Protein AF-A0AAV3HB52-F1 (afdb_monomer_lite)

Radius of gyration: 15.75 Å; chains: 1; bounding box: 37×25×48 Å

Organism: NCBI:txid1005554

pLDDT: mean 92.9, std 10.01, range [49.88, 98.44]

InterPro domains:
  IPR006487 Bacteriophage lambda, Tail tip protein L [PF05100] (10-137)
  IPR006487 Bacteriophage lambda, Tail tip protein L [TIGR01600] (2-137)

Secondary structure (DSSP, 8-state):
-EEEEE-GGGT--EEEEES-B-TTSSBEEETTEEEEE--EEEE-----TTSSPP--EEEEE-GGGHHHHHHHHTGGGTT-EEEEEE--GGGS-GGGSTT--TT--TT--EEEEEEEEEEEEE-SSEEEEEEE-GGG-

Foldseek 3Di:
DKKWKDLVVLVDHIAIADQDAFPVSHFFAAPNDGHHNFDKDKDQPDQDPPPDFTWIKIKGWCAVNPLVVCCVSRVNQFFIKMKDKDADPQQGAQVRDPRGHPSHDNVGIDIDMWGFHDFPDDDNTMTMTTTGHPVPD

Structure (mmCIF, N/CA/C/O backbone):
data_AF-A0AAV3HB52-F1
#
_entry.id   AF-A0AAV3HB52-F1
#
loop_
_atom_site.group_PDB
_atom_site.id
_atom_site.type_symbol
_atom_site.label_atom_id
_atom_site.label_alt_id
_atom_site.label_comp_id
_atom_site.label_asym_id
_atom_site.label_entity_id
_atom_site.label_seq_id
_atom_site.pdbx_PDB_ins_code
_atom_site.Cartn_x
_atom_site.Cartn_y
_atom_site.Cartn_z
_atom_site.occupancy
_atom_site.B_iso_or_equiv
_atom_site.auth_seq_id
_atom_site.auth_comp_id
_atom_site.auth_asym_id
_atom_site.auth_atom_id
_atom_site.pdbx_PDB_model_num
ATOM 1 N N . MET A 1 1 ? 6.876 4.487 -2.193 1.00 94.06 1 MET A N 1
ATOM 2 C CA . MET A 1 1 ? 6.477 3.553 -1.103 1.00 94.06 1 MET A CA 1
ATOM 3 C C . MET A 1 1 ? 5.277 2.767 -1.584 1.00 94.06 1 MET A C 1
ATOM 5 O O . MET A 1 1 ? 4.403 3.381 -2.186 1.00 94.06 1 MET A O 1
ATOM 9 N N . LEU A 1 2 ? 5.235 1.463 -1.329 1.00 97.50 2 LEU A N 1
ATOM 10 C CA . LEU A 1 2 ? 4.132 0.595 -1.730 1.00 97.50 2 LEU A CA 1
ATOM 11 C C . LEU A 1 2 ? 3.454 0.022 -0.480 1.00 97.50 2 LEU A C 1
ATOM 13 O O . LEU A 1 2 ? 4.132 -0.350 0.479 1.00 97.50 2 LEU A O 1
ATOM 17 N N . TRP A 1 3 ? 2.129 -0.037 -0.487 1.00 98.06 3 TRP A N 1
ATOM 18 C CA . TRP A 1 3 ? 1.315 -0.480 0.64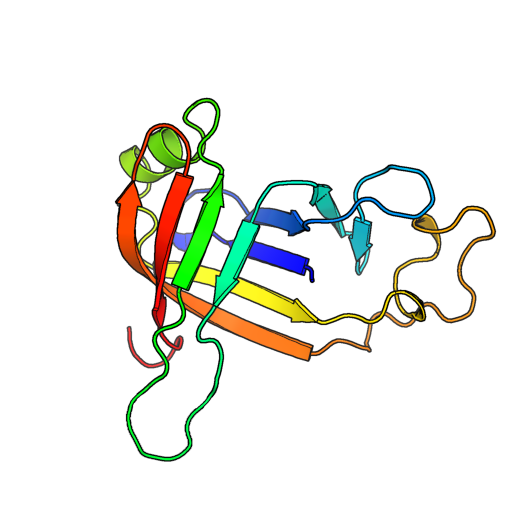0 1.00 98.06 3 TRP A CA 1
ATOM 19 C C . TRP A 1 3 ? 0.407 -1.620 0.211 1.00 98.06 3 TRP A C 1
ATOM 21 O O . TRP A 1 3 ? -0.240 -1.536 -0.828 1.00 98.06 3 TRP A O 1
ATOM 31 N N . GLU A 1 4 ? 0.336 -2.666 1.021 1.00 97.88 4 GLU A N 1
ATOM 32 C CA . GLU A 1 4 ? -0.686 -3.705 0.917 1.00 97.88 4 GLU A CA 1
ATOM 33 C C . GLU A 1 4 ? -1.509 -3.722 2.200 1.00 97.88 4 GLU A C 1
ATOM 35 O O . GLU A 1 4 ? -0.956 -3.713 3.300 1.00 97.88 4 GLU A O 1
ATOM 40 N N . ILE A 1 5 ? -2.828 -3.743 2.044 1.00 97.25 5 ILE A N 1
ATOM 41 C CA . ILE A 1 5 ? -3.792 -3.882 3.130 1.00 97.25 5 ILE A CA 1
ATOM 42 C C . ILE A 1 5 ? -4.544 -5.183 2.869 1.00 97.25 5 ILE A C 1
ATOM 44 O O . ILE A 1 5 ? -5.335 -5.273 1.930 1.00 97.25 5 ILE A O 1
ATOM 48 N N . ASP A 1 6 ? -4.247 -6.205 3.664 1.00 96.94 6 ASP A N 1
ATOM 49 C CA . ASP A 1 6 ? -4.844 -7.531 3.555 1.00 96.94 6 ASP A CA 1
ATOM 50 C C . ASP A 1 6 ? -5.995 -7.667 4.558 1.00 96.94 6 ASP A C 1
ATOM 52 O O . ASP A 1 6 ? -5.768 -7.781 5.767 1.00 96.94 6 ASP A O 1
ATOM 56 N N . LEU A 1 7 ? -7.224 -7.650 4.029 1.00 95.81 7 LEU A N 1
ATOM 57 C CA . LEU A 1 7 ? -8.464 -7.832 4.786 1.00 95.81 7 LEU A CA 1
ATOM 58 C C . LEU A 1 7 ? -9.008 -9.269 4.702 1.00 95.81 7 LEU A C 1
ATOM 60 O O . LEU A 1 7 ? -10.132 -9.538 5.129 1.00 95.81 7 LEU A O 1
ATOM 64 N N . THR A 1 8 ? -8.259 -10.209 4.114 1.00 94.56 8 THR A N 1
ATOM 65 C CA . THR A 1 8 ? -8.769 -11.566 3.835 1.00 94.56 8 THR A CA 1
ATOM 66 C C . THR A 1 8 ? -9.129 -12.336 5.099 1.00 94.56 8 THR A C 1
ATOM 68 O O . THR A 1 8 ? -10.056 -13.144 5.080 1.00 94.56 8 THR A O 1
ATOM 71 N N . VAL A 1 9 ? -8.470 -12.049 6.225 1.00 87.94 9 VAL A N 1
ATOM 72 C CA . VAL A 1 9 ? -8.793 -12.669 7.520 1.00 87.94 9 VAL A CA 1
ATOM 73 C C . VAL A 1 9 ? -10.139 -12.191 8.084 1.00 87.94 9 VAL A C 1
ATOM 75 O O . VAL A 1 9 ? -10.732 -12.894 8.896 1.00 87.94 9 VAL A O 1
ATOM 78 N N . GLN A 1 10 ? -10.651 -11.045 7.618 1.00 90.94 10 GLN A N 1
ATOM 79 C CA . GLN A 1 10 ? -12.001 -10.549 7.910 1.00 90.94 10 GLN A CA 1
ATOM 80 C C . GLN A 1 10 ? -13.035 -10.955 6.843 1.00 90.94 10 GLN A C 1
ATOM 82 O O . GLN A 1 10 ? -14.202 -10.602 6.965 1.00 90.94 10 GLN A O 1
ATOM 87 N N . GLY A 1 11 ? -12.637 -11.686 5.793 1.00 90.19 11 GLY A N 1
ATOM 88 C CA . GLY A 1 11 ? -13.505 -12.008 4.654 1.00 90.19 11 GLY A CA 1
ATOM 89 C C . GLY A 1 11 ? -13.557 -10.926 3.567 1.00 90.19 11 GLY A C 1
ATOM 90 O O . GLY A 1 11 ? -14.391 -11.014 2.669 1.00 90.19 11 GLY A O 1
ATOM 91 N N . GLY A 1 12 ? -12.675 -9.924 3.635 1.00 92.75 12 GLY A N 1
ATOM 92 C CA . GLY A 1 12 ? -12.488 -8.918 2.591 1.00 92.75 12 GLY A CA 1
ATOM 93 C C . GLY A 1 12 ? -11.437 -9.313 1.547 1.00 92.75 12 GLY A C 1
ATOM 94 O O . GLY A 1 12 ? -11.007 -10.462 1.450 1.00 92.75 12 GLY A O 1
ATOM 95 N N . GLU A 1 13 ? -10.991 -8.326 0.772 1.00 94.62 13 GLU A N 1
ATOM 96 C CA . GLU A 1 13 ? -9.968 -8.488 -0.268 1.00 94.62 13 GLU A CA 1
ATOM 97 C C . GLU A 1 13 ? -8.628 -7.841 0.121 1.00 94.62 13 GLU A C 1
ATOM 99 O O . GLU A 1 13 ? -8.477 -7.232 1.184 1.00 94.62 13 GLU A O 1
ATOM 104 N N . ARG A 1 14 ? -7.628 -7.983 -0.756 1.00 96.88 14 ARG A N 1
ATOM 105 C CA . ARG A 1 14 ? -6.341 -7.292 -0.632 1.00 96.88 14 ARG A CA 1
ATOM 106 C C . ARG A 1 14 ? -6.326 -6.036 -1.481 1.00 96.88 14 ARG A C 1
ATOM 108 O O . ARG A 1 14 ? -6.559 -6.104 -2.687 1.00 96.88 14 ARG A O 1
ATOM 115 N N . TYR A 1 15 ? -5.940 -4.930 -0.867 1.00 96.69 15 TYR A N 1
ATOM 116 C CA . TYR A 1 15 ? -5.767 -3.648 -1.533 1.00 96.69 15 TYR A CA 1
ATOM 117 C C . TYR A 1 15 ? -4.288 -3.306 -1.653 1.00 96.69 15 TYR A C 1
ATOM 119 O O . TYR A 1 15 ? -3.512 -3.555 -0.732 1.00 96.69 15 TYR A O 1
ATOM 127 N N . PHE A 1 16 ? -3.906 -2.718 -2.784 1.00 98.00 16 PHE A N 1
ATOM 128 C CA . PHE A 1 16 ? -2.526 -2.364 -3.103 1.00 98.00 16 PHE A CA 1
ATOM 129 C C . PHE A 1 16 ? -2.480 -0.894 -3.505 1.00 98.00 16 PHE A C 1
ATOM 131 O O . PHE A 1 16 ? -3.082 -0.517 -4.509 1.00 98.00 16 PHE A O 1
ATOM 138 N N . PHE A 1 17 ? -1.773 -0.072 -2.731 1.00 97.62 17 PHE A N 1
ATOM 139 C CA . PHE A 1 17 ? -1.751 1.380 -2.901 1.00 97.62 17 PHE A CA 1
ATOM 140 C C . PHE A 1 17 ? -0.336 1.953 -2.960 1.00 97.62 17 PHE A C 1
ATOM 142 O O . PHE A 1 17 ? 0.588 1.474 -2.299 1.00 97.62 17 PHE A O 1
ATOM 149 N N . CYS A 1 18 ? -0.174 3.040 -3.704 1.00 96.25 18 CYS A N 1
ATOM 150 C CA . CYS A 1 18 ? 1.003 3.900 -3.668 1.00 96.25 18 CYS A CA 1
ATOM 151 C C . CYS A 1 18 ? 0.601 5.369 -3.856 1.00 96.25 18 CYS A C 1
ATOM 153 O O . CYS A 1 18 ? -0.506 5.672 -4.283 1.00 96.25 18 CYS A O 1
ATOM 155 N N . ASN A 1 19 ? 1.503 6.297 -3.531 1.00 94.38 19 ASN A N 1
ATOM 156 C CA . ASN A 1 19 ? 1.240 7.738 -3.681 1.00 94.38 19 ASN A CA 1
ATOM 157 C C . ASN A 1 19 ? 1.659 8.300 -5.045 1.00 94.38 19 ASN A C 1
ATOM 159 O O . ASN A 1 19 ? 1.510 9.492 -5.292 1.00 94.38 19 ASN A O 1
ATOM 163 N N . GLU A 1 20 ? 2.242 7.468 -5.903 1.00 93.94 20 GLU A N 1
ATOM 164 C CA . GLU A 1 20 ? 2.916 7.900 -7.124 1.00 93.94 20 GLU A CA 1
ATOM 165 C C . GLU A 1 20 ? 2.438 7.056 -8.301 1.00 93.94 20 GLU A C 1
ATOM 167 O O . GLU A 1 20 ? 2.181 5.861 -8.151 1.00 93.94 20 GLU A O 1
ATOM 172 N N . LEU A 1 21 ? 2.332 7.685 -9.468 1.00 97.00 21 LEU A N 1
ATOM 173 C CA . LEU A 1 21 ? 2.190 6.989 -10.742 1.00 97.00 21 LEU A CA 1
ATOM 174 C C . LEU A 1 21 ? 3.581 6.633 -11.280 1.00 97.00 21 LEU A C 1
ATOM 176 O O . LEU A 1 21 ? 4.574 7.277 -10.933 1.00 97.00 21 LEU A O 1
ATOM 180 N N . ASN A 1 22 ? 3.657 5.616 -12.134 1.00 97.06 22 ASN A N 1
ATOM 181 C CA . ASN A 1 22 ? 4.890 5.268 -12.834 1.00 97.06 22 ASN A CA 1
ATOM 182 C C . ASN A 1 22 ? 5.226 6.289 -13.947 1.00 97.06 22 ASN A C 1
ATOM 184 O O . ASN A 1 22 ? 4.487 7.246 -14.179 1.00 97.06 22 ASN A O 1
ATOM 188 N N . GLU A 1 23 ? 6.327 6.077 -14.676 1.00 97.38 23 GLU A N 1
ATOM 189 C CA . GLU A 1 23 ? 6.795 6.987 -15.741 1.00 97.38 23 GLU A CA 1
ATOM 190 C C . GLU A 1 23 ? 5.757 7.200 -16.859 1.00 97.38 23 GLU A C 1
ATOM 192 O O . GLU A 1 23 ? 5.752 8.231 -17.530 1.00 97.38 23 GLU A O 1
ATOM 197 N N . LYS A 1 24 ? 4.849 6.238 -17.043 1.00 96.75 24 LYS A N 1
ATOM 198 C CA . LYS A 1 24 ? 3.781 6.267 -18.049 1.00 96.75 24 LYS A CA 1
ATOM 199 C C . LYS A 1 24 ? 2.505 6.952 -17.555 1.00 96.75 24 LYS A C 1
ATOM 201 O O . LYS A 1 24 ? 1.552 7.063 -18.321 1.00 96.75 24 LYS A O 1
ATOM 206 N N . GLY A 1 25 ? 2.464 7.399 -16.299 1.00 96.81 25 GLY A N 1
ATOM 207 C CA . GLY A 1 25 ? 1.243 7.909 -15.675 1.00 96.81 25 GLY A CA 1
ATOM 208 C C . GLY A 1 25 ? 0.243 6.806 -15.309 1.00 96.81 25 GLY A C 1
ATOM 209 O O . GLY A 1 25 ? -0.945 7.084 -15.172 1.00 96.81 25 GLY A O 1
ATOM 210 N N . GLU A 1 26 ? 0.703 5.562 -15.162 1.00 97.12 26 GLU A N 1
ATOM 211 C CA . GLU A 1 26 ? -0.111 4.394 -14.809 1.00 97.12 26 GLU A CA 1
ATOM 212 C C . GLU A 1 26 ? 0.178 3.927 -13.365 1.00 97.12 26 GLU A C 1
ATOM 214 O O . GLU A 1 26 ? 1.192 4.327 -12.779 1.00 97.12 26 GLU A O 1
ATOM 219 N N . PRO A 1 27 ? -0.667 3.057 -12.776 1.00 98.06 27 PRO A N 1
ATOM 220 C CA . PRO A 1 27 ? -0.372 2.399 -11.504 1.00 98.06 27 PRO A CA 1
ATOM 221 C C . PRO A 1 27 ? 1.009 1.731 -11.491 1.00 98.06 27 PRO A C 1
ATOM 223 O O . PRO A 1 27 ? 1.393 1.036 -12.442 1.00 98.06 27 PRO A O 1
ATOM 226 N N . VAL A 1 28 ? 1.750 1.907 -10.395 1.00 98.38 28 VAL A N 1
ATOM 227 C CA . VAL A 1 28 ? 3.061 1.269 -10.229 1.00 98.38 28 VAL A CA 1
ATOM 228 C C . VAL A 1 28 ? 2.874 -0.241 -10.154 1.00 98.38 28 VAL A C 1
ATOM 230 O O . VAL A 1 28 ? 2.023 -0.739 -9.427 1.00 98.38 28 VAL A O 1
ATOM 233 N N . THR A 1 29 ? 3.675 -0.991 -10.900 1.00 98.44 29 THR A N 1
ATOM 234 C CA . THR A 1 29 ? 3.704 -2.452 -10.838 1.00 98.44 29 THR A CA 1
ATOM 235 C C . THR A 1 29 ? 4.927 -2.910 -10.055 1.00 98.44 29 THR A C 1
ATOM 237 O O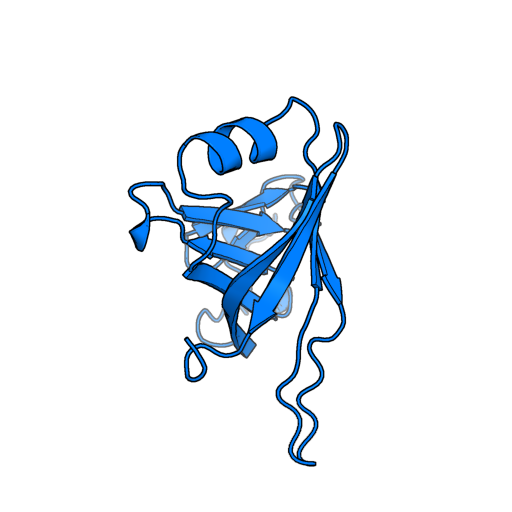 . THR A 1 29 ? 6.040 -2.488 -10.354 1.00 98.44 29 THR A O 1
ATOM 240 N N . TRP A 1 30 ? 4.727 -3.768 -9.062 1.00 98.44 30 TRP A N 1
ATOM 241 C CA . TRP A 1 30 ? 5.805 -4.417 -8.322 1.00 98.44 30 TRP A CA 1
ATOM 242 C C . TRP A 1 30 ? 5.534 -5.911 -8.209 1.00 98.44 30 TRP A C 1
ATOM 244 O O . TRP A 1 30 ? 4.445 -6.297 -7.780 1.00 98.44 30 TRP A O 1
ATOM 254 N N . GLN A 1 31 ? 6.499 -6.743 -8.607 1.00 97.44 31 GLN A N 1
ATOM 255 C CA . GLN A 1 31 ? 6.377 -8.207 -8.628 1.00 97.44 31 GLN A CA 1
ATOM 256 C C . GLN A 1 31 ? 5.110 -8.659 -9.383 1.00 97.44 31 GLN A C 1
ATOM 258 O O . GLN A 1 31 ? 4.338 -9.503 -8.920 1.00 97.44 31 GLN A O 1
ATOM 263 N N . GLY A 1 32 ? 4.834 -8.028 -10.530 1.00 97.50 32 GLY A N 1
ATOM 264 C CA . GLY A 1 32 ? 3.627 -8.268 -11.328 1.00 97.50 32 GLY A CA 1
ATOM 265 C C . GLY A 1 32 ? 2.299 -7.795 -10.711 1.00 97.50 32 GLY A C 1
ATOM 266 O O . GLY A 1 32 ? 1.244 -8.004 -11.314 1.00 97.50 32 GLY A O 1
ATOM 267 N N . ARG A 1 33 ? 2.303 -7.149 -9.536 1.00 98.00 33 ARG A N 1
ATOM 268 C CA . ARG A 1 33 ? 1.106 -6.604 -8.876 1.00 98.00 33 ARG A CA 1
ATOM 269 C C . ARG A 1 33 ? 1.005 -5.098 -9.087 1.00 98.00 33 ARG A C 1
ATOM 271 O O . ARG A 1 33 ? 1.957 -4.378 -8.808 1.00 98.00 33 ARG A O 1
ATOM 278 N N . LYS A 1 34 ? -0.160 -4.615 -9.526 1.00 98.06 34 LYS A N 1
ATOM 279 C CA . LYS A 1 34 ? -0.449 -3.177 -9.618 1.00 98.06 34 LYS A CA 1
ATOM 280 C C . LYS A 1 34 ? -0.767 -2.588 -8.245 1.00 98.06 34 LYS A C 1
ATOM 282 O O . LYS A 1 34 ? -1.508 -3.196 -7.477 1.00 98.06 34 LYS A O 1
ATOM 287 N N . TYR A 1 35 ? -0.219 -1.410 -7.988 1.00 98.31 35 TYR A N 1
ATOM 288 C CA . TYR A 1 35 ? -0.474 -0.561 -6.837 1.00 98.31 35 TYR A CA 1
ATOM 289 C C . TYR A 1 35 ? -1.171 0.694 -7.341 1.00 98.31 35 TYR A C 1
ATOM 291 O O . TYR A 1 35 ? -0.598 1.467 -8.110 1.00 98.31 35 TYR A O 1
ATOM 299 N N . GLU A 1 36 ? -2.425 0.861 -6.941 1.00 97.62 36 GLU A N 1
ATOM 300 C CA . GLU A 1 36 ? -3.247 1.983 -7.368 1.00 97.62 36 GLU A CA 1
ATOM 301 C C . GLU A 1 36 ? -2.760 3.275 -6.712 1.00 97.62 36 GLU A C 1
ATOM 303 O O . GLU A 1 36 ? -2.435 3.304 -5.520 1.00 97.62 36 GLU A O 1
ATOM 308 N N . ALA A 1 37 ? -2.725 4.356 -7.492 1.00 96.81 37 ALA A N 1
ATOM 309 C CA . ALA A 1 37 ? -2.404 5.672 -6.965 1.00 96.81 37 ALA A CA 1
ATOM 310 C C . ALA A 1 37 ? -3.562 6.152 -6.082 1.00 96.81 37 ALA A C 1
ATOM 312 O O . ALA A 1 37 ? -4.622 6.538 -6.578 1.00 96.81 37 ALA A O 1
ATOM 313 N N . TYR A 1 38 ? -3.370 6.109 -4.766 1.00 96.12 38 TYR A N 1
ATOM 314 C CA . TYR A 1 38 ? -4.399 6.443 -3.789 1.00 96.12 38 TYR A CA 1
ATOM 315 C C . TYR A 1 38 ? -3.775 7.167 -2.594 1.00 96.12 38 TYR A C 1
ATOM 317 O O . TYR A 1 38 ? -2.721 6.726 -2.135 1.00 96.12 38 TYR A O 1
ATOM 325 N N . PRO A 1 39 ? -4.378 8.252 -2.063 1.00 96.38 39 PRO A N 1
ATOM 326 C CA . PRO A 1 39 ? -3.766 8.991 -0.965 1.00 96.38 39 PRO A CA 1
ATOM 327 C C . PRO A 1 39 ? -3.659 8.122 0.293 1.00 96.38 39 PRO A C 1
ATOM 329 O O . PRO A 1 39 ? -4.669 7.749 0.899 1.00 96.38 39 PRO A O 1
ATOM 332 N N . ILE A 1 40 ? -2.420 7.810 0.673 1.00 96.75 40 ILE A N 1
ATOM 333 C CA . ILE A 1 40 ? -2.086 6.972 1.821 1.00 96.75 40 ILE A CA 1
ATOM 334 C C . ILE A 1 40 ? -0.795 7.461 2.476 1.00 96.75 40 ILE A C 1
ATOM 336 O O . ILE A 1 40 ? 0.255 7.575 1.848 1.00 96.75 40 ILE A O 1
ATOM 340 N N . GLU A 1 41 ? -0.837 7.732 3.769 1.00 95.81 41 GLU A N 1
ATOM 341 C CA . GLU A 1 41 ? 0.302 8.238 4.521 1.00 95.81 41 GLU A CA 1
ATOM 342 C C . GLU A 1 41 ? 0.540 7.387 5.759 1.00 95.81 41 GLU A C 1
ATOM 344 O O . GLU A 1 41 ? -0.392 6.946 6.424 1.00 95.81 41 GLU A O 1
ATOM 349 N N . GLY A 1 42 ? 1.811 7.155 6.071 1.00 95.06 42 GLY A N 1
ATOM 350 C CA . GLY A 1 42 ? 2.200 6.400 7.244 1.00 95.06 42 GLY A CA 1
ATOM 351 C C . GLY A 1 42 ? 3.315 7.093 8.017 1.00 95.06 42 GLY A C 1
ATOM 352 O O . GLY A 1 42 ? 4.314 7.506 7.428 1.00 95.06 42 GLY A O 1
ATOM 353 N N . SER A 1 43 ? 3.177 7.157 9.340 1.00 94.06 43 SER A N 1
ATOM 354 C CA . SER A 1 43 ? 4.135 7.783 10.257 1.00 94.06 43 SER A CA 1
ATOM 355 C C . SER A 1 43 ? 4.405 6.906 11.487 1.00 94.06 43 SER A C 1
ATOM 357 O O . SER A 1 43 ? 3.657 5.977 11.781 1.00 94.06 43 SER A O 1
ATOM 359 N N . GLY A 1 44 ? 5.509 7.163 12.198 1.00 91.00 44 GLY A N 1
ATOM 360 C CA . GLY A 1 44 ? 5.828 6.456 13.450 1.00 91.00 44 GLY A CA 1
ATOM 361 C C . GLY A 1 44 ? 6.344 5.019 13.291 1.00 91.00 44 GLY A C 1
ATOM 362 O O . GLY A 1 44 ? 6.304 4.250 14.244 1.00 91.00 44 GLY A O 1
ATOM 363 N N . PHE A 1 45 ? 6.849 4.644 12.111 1.00 87.81 45 PHE A N 1
ATOM 364 C CA . PHE A 1 45 ? 7.408 3.308 11.819 1.00 87.81 45 PHE A CA 1
ATOM 365 C C . PHE A 1 45 ? 8.820 3.078 12.400 1.00 87.81 45 PHE A C 1
ATOM 367 O O . PHE A 1 45 ? 9.549 2.197 11.946 1.00 87.81 45 PHE A O 1
ATOM 374 N N . GLU A 1 46 ? 9.251 3.890 13.362 1.00 79.50 46 GLU A N 1
ATOM 375 C CA . GLU A 1 46 ? 10.576 3.783 13.970 1.00 79.50 46 GLU A CA 1
ATOM 376 C C . GLU A 1 46 ? 10.585 2.666 15.018 1.00 79.50 46 GLU A C 1
ATOM 378 O O . GLU A 1 46 ? 9.863 2.711 16.013 1.00 79.50 46 GLU A O 1
ATOM 383 N N . MET A 1 47 ? 11.423 1.650 14.809 1.00 61.75 47 MET A N 1
ATOM 384 C CA . MET A 1 47 ? 11.577 0.551 15.757 1.00 61.75 47 MET A CA 1
ATOM 385 C C . MET A 1 47 ? 12.553 0.972 16.865 1.00 61.75 47 MET A C 1
ATOM 387 O O . MET A 1 47 ? 13.771 0.920 16.699 1.00 61.75 47 MET A O 1
ATOM 391 N N . ASN A 1 48 ? 12.024 1.429 18.001 1.00 57.19 48 ASN A N 1
ATOM 392 C CA . ASN A 1 48 ? 12.839 1.822 19.148 1.00 57.19 48 ASN A CA 1
ATOM 393 C C . ASN A 1 48 ? 13.254 0.587 19.963 1.00 57.19 48 ASN A C 1
ATOM 395 O O . ASN A 1 48 ? 12.436 -0.038 20.630 1.00 57.19 48 ASN A O 1
ATOM 399 N N . GLY A 1 49 ? 14.552 0.267 19.991 1.00 54.72 49 GLY A N 1
ATOM 400 C CA . GLY A 1 49 ? 15.123 -0.852 20.762 1.00 54.72 49 GLY A CA 1
ATOM 401 C C . GLY A 1 49 ? 15.078 -0.708 22.296 1.00 54.72 49 GLY A C 1
ATOM 402 O O . GLY A 1 49 ? 15.871 -1.343 22.983 1.00 54.72 49 GLY A O 1
ATOM 403 N N . LYS A 1 50 ? 14.207 0.153 22.848 1.00 56.44 50 LYS A N 1
ATOM 404 C CA . LYS A 1 50 ? 14.136 0.506 24.282 1.00 56.44 50 LYS A CA 1
ATOM 405 C C . LYS A 1 50 ? 12.857 0.054 25.010 1.00 56.44 50 LYS A C 1
ATOM 407 O O . LYS A 1 50 ? 12.625 0.486 26.133 1.00 56.44 50 LYS A O 1
ATOM 412 N N . GLY A 1 51 ? 12.084 -0.872 24.442 1.00 53.81 51 GLY A N 1
ATOM 413 C CA . GLY A 1 51 ? 11.109 -1.669 25.205 1.00 53.81 51 GLY A CA 1
ATOM 414 C C . GLY A 1 51 ? 9.641 -1.240 25.120 1.00 53.81 51 GLY A C 1
ATOM 415 O O . GLY A 1 51 ? 8.794 -1.967 25.627 1.00 53.81 51 GLY A O 1
ATOM 416 N N . SER A 1 52 ? 9.310 -0.133 24.453 1.00 60.75 52 SER A N 1
ATOM 417 C CA . SER A 1 52 ? 7.940 0.143 24.003 1.00 60.75 52 SER A CA 1
ATOM 418 C C . SER A 1 52 ? 7.792 -0.284 22.545 1.00 60.75 52 SER A C 1
ATOM 420 O O . SER A 1 52 ? 8.577 0.135 21.692 1.00 60.75 52 SER A O 1
ATOM 422 N N . SER A 1 53 ? 6.804 -1.133 22.260 1.00 71.69 53 SER A N 1
ATOM 423 C CA . SER A 1 53 ? 6.490 -1.503 20.882 1.00 71.69 53 SER A CA 1
ATOM 424 C C . SER A 1 53 ? 6.040 -0.271 20.098 1.00 71.69 53 SER A C 1
ATOM 426 O O . SER A 1 53 ? 5.316 0.583 20.618 1.00 71.69 53 SER A O 1
ATOM 428 N N . ALA A 1 54 ? 6.509 -0.147 18.858 1.00 81.19 54 ALA A N 1
ATOM 429 C CA . ALA A 1 54 ? 6.129 0.959 17.996 1.00 81.19 54 ALA A CA 1
ATOM 430 C C . ALA A 1 54 ? 4.623 0.891 17.702 1.00 81.19 54 ALA A C 1
ATOM 432 O O . ALA A 1 54 ? 4.083 -0.175 17.408 1.00 81.19 54 ALA A O 1
ATOM 433 N N . ARG A 1 55 ? 3.959 2.048 17.768 1.00 91.12 55 ARG A N 1
ATOM 434 C CA . ARG A 1 55 ? 2.548 2.222 17.403 1.00 91.12 55 ARG A CA 1
ATOM 435 C C . ARG A 1 55 ? 2.440 3.198 16.229 1.00 91.12 55 ARG A C 1
ATOM 437 O O . ARG A 1 55 ? 2.101 4.364 16.444 1.00 91.12 55 ARG A O 1
ATOM 444 N N . PRO A 1 56 ? 2.827 2.782 15.008 1.00 95.38 56 PRO A N 1
ATOM 445 C CA . PRO A 1 56 ? 2.720 3.647 13.847 1.00 95.38 56 PRO A CA 1
ATOM 446 C C . PRO A 1 56 ? 1.263 3.982 13.535 1.00 95.38 56 PRO A C 1
ATOM 448 O O . PRO A 1 56 ? 0.340 3.239 13.875 1.00 95.38 56 PRO A O 1
ATOM 451 N N . SER A 1 57 ? 1.080 5.098 12.836 1.00 97.00 57 SER A N 1
ATOM 452 C CA . SER A 1 57 ? -0.209 5.519 12.303 1.00 97.00 57 SER A CA 1
ATOM 453 C C . SER A 1 57 ? -0.231 5.319 10.794 1.00 97.00 57 SER A C 1
ATOM 455 O O . SER A 1 57 ? 0.725 5.686 10.107 1.00 97.00 57 SER A O 1
ATOM 457 N N . LEU A 1 58 ? -1.338 4.791 10.276 1.00 97.81 58 LEU A N 1
ATOM 458 C CA . LEU A 1 58 ? -1.652 4.763 8.850 1.00 97.81 58 LEU A CA 1
ATOM 459 C C . LEU A 1 58 ? -2.913 5.584 8.602 1.00 97.81 58 LEU A C 1
ATOM 461 O O . LEU A 1 58 ? -3.945 5.316 9.208 1.00 97.81 58 LEU A O 1
ATOM 465 N N . THR A 1 59 ? -2.841 6.550 7.699 1.00 97.94 59 THR A N 1
ATOM 466 C CA . THR A 1 59 ? -3.973 7.372 7.282 1.00 97.94 59 THR A CA 1
ATOM 467 C C . THR A 1 59 ? -4.230 7.156 5.801 1.00 97.94 59 THR A C 1
ATOM 469 O O . THR A 1 59 ? -3.325 7.271 4.981 1.00 97.94 59 THR A O 1
ATOM 472 N N . VAL A 1 60 ? -5.471 6.843 5.451 1.00 97.38 60 VAL A N 1
ATOM 473 C CA . VAL A 1 60 ? -5.899 6.561 4.078 1.00 97.38 60 VAL A CA 1
ATOM 474 C C . VAL A 1 60 ? -7.030 7.522 3.721 1.00 97.38 60 VAL A C 1
ATOM 476 O O . VAL A 1 60 ? -7.824 7.903 4.589 1.00 97.38 60 VAL A O 1
ATOM 479 N N . SER A 1 61 ? -7.122 7.935 2.456 1.00 97.12 61 SER A N 1
ATOM 480 C CA . SER A 1 61 ? -8.301 8.661 1.988 1.00 97.12 61 SER A CA 1
ATOM 481 C C . SER A 1 61 ? -9.566 7.833 2.213 1.00 97.12 61 SER A C 1
ATOM 483 O O . SER A 1 61 ? -9.579 6.615 2.065 1.00 97.12 61 SER A O 1
ATOM 485 N N . ASN A 1 62 ? -10.634 8.523 2.590 1.00 96.56 62 ASN A N 1
ATOM 486 C CA . ASN A 1 62 ? -11.985 7.991 2.671 1.00 96.56 62 ASN A CA 1
ATOM 487 C C . ASN A 1 62 ? -12.929 8.765 1.739 1.00 96.56 62 ASN A C 1
ATOM 489 O O . ASN A 1 62 ? -14.143 8.795 1.942 1.00 96.56 62 ASN A O 1
ATOM 493 N N . LEU A 1 63 ? -12.382 9.433 0.717 1.00 90.00 63 LEU A N 1
ATOM 494 C CA . LEU A 1 63 ? -13.209 10.111 -0.269 1.00 90.00 63 LEU A CA 1
ATOM 495 C C . LEU A 1 63 ? -14.138 9.076 -0.923 1.00 90.00 63 LEU A C 1
ATOM 497 O O . LEU A 1 63 ? -13.696 7.992 -1.300 1.00 90.00 63 LEU A O 1
ATOM 501 N N . PHE A 1 64 ? -15.426 9.412 -1.021 1.00 88.69 64 PHE A N 1
ATOM 502 C CA . PHE A 1 64 ? -16.508 8.516 -1.460 1.00 88.69 64 PHE A CA 1
ATOM 503 C C . PHE A 1 64 ? -16.894 7.393 -0.479 1.00 88.69 64 PHE A C 1
ATOM 505 O O . PHE A 1 64 ? -17.674 6.521 -0.847 1.00 88.69 64 PHE A O 1
ATOM 512 N N . GLY A 1 65 ? -16.419 7.425 0.771 1.00 91.00 65 GLY A N 1
ATOM 513 C CA . GLY A 1 65 ? -16.878 6.519 1.832 1.00 91.00 65 GLY A CA 1
ATOM 514 C C . GLY A 1 65 ? -16.355 5.084 1.725 1.00 91.00 65 GLY A C 1
ATOM 515 O O . GLY A 1 65 ? -16.908 4.193 2.367 1.00 91.00 65 GLY A O 1
ATOM 516 N N . LEU A 1 66 ? -15.300 4.856 0.934 1.00 90.69 66 LEU A N 1
ATOM 517 C CA . LEU A 1 66 ? -14.703 3.534 0.717 1.00 90.69 66 LEU A CA 1
ATOM 518 C C . LEU A 1 66 ? -1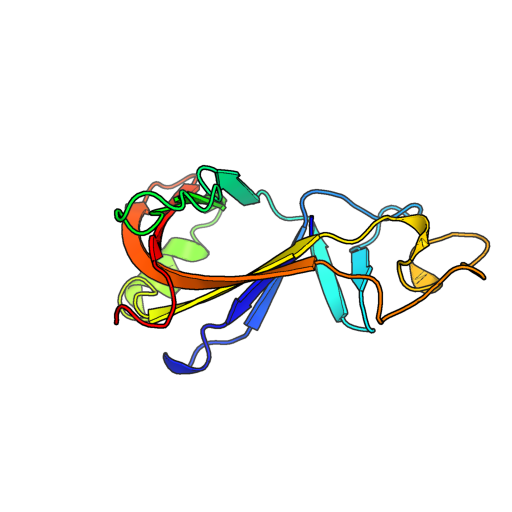4.335 2.843 2.041 1.00 90.69 66 LEU A C 1
ATOM 520 O O . LEU A 1 66 ? -14.726 1.704 2.284 1.00 90.69 66 LEU A O 1
ATOM 524 N N . VAL A 1 67 ? -13.609 3.542 2.915 1.00 94.12 67 VAL A N 1
ATOM 525 C CA . VAL A 1 67 ? -13.187 3.002 4.213 1.00 94.12 67 VAL A CA 1
ATOM 526 C C . VAL A 1 67 ? -14.363 2.898 5.177 1.00 94.12 67 VAL A C 1
ATOM 528 O O . VAL A 1 67 ? -14.399 1.958 5.962 1.00 94.12 67 VAL A O 1
ATOM 531 N N . THR A 1 68 ? -15.340 3.808 5.101 1.00 95.00 68 THR A N 1
ATOM 532 C CA . THR A 1 68 ? -16.568 3.725 5.910 1.00 95.00 68 THR A CA 1
ATOM 533 C C . THR A 1 68 ? -17.314 2.418 5.660 1.00 95.00 68 THR A C 1
ATOM 535 O O . THR A 1 68 ? -17.576 1.705 6.621 1.00 95.00 68 THR A O 1
ATOM 538 N N . GLY A 1 69 ? -17.583 2.064 4.398 1.00 93.06 69 GLY A N 1
ATOM 539 C CA . GLY A 1 69 ? -18.279 0.811 4.086 1.00 93.06 69 GLY A CA 1
ATOM 540 C C . GLY A 1 69 ? -17.501 -0.417 4.566 1.00 93.06 69 GLY A C 1
ATOM 541 O O . GLY A 1 69 ? -18.042 -1.276 5.252 1.00 93.06 69 GLY A O 1
ATOM 542 N N . MET A 1 70 ? -16.188 -0.455 4.309 1.00 93.69 70 MET A N 1
ATOM 543 C CA . MET A 1 70 ? -15.348 -1.562 4.782 1.00 93.69 70 MET A CA 1
ATOM 544 C C . MET A 1 70 ? -15.312 -1.662 6.313 1.00 93.69 70 MET A C 1
ATOM 546 O O . MET A 1 70 ? -15.314 -2.760 6.858 1.00 93.69 70 MET A O 1
ATOM 550 N N . ALA A 1 71 ? -15.269 -0.535 7.023 1.00 93.31 71 ALA A N 1
ATOM 551 C CA . ALA A 1 71 ? -15.264 -0.507 8.480 1.00 93.31 71 ALA A CA 1
ATOM 552 C C . ALA A 1 71 ? -16.554 -1.073 9.089 1.00 93.31 71 ALA A C 1
ATOM 554 O O . ALA A 1 71 ? -16.483 -1.781 10.095 1.00 93.31 71 ALA A O 1
ATOM 555 N N . GLU A 1 72 ? -17.704 -0.756 8.492 1.00 93.94 72 GLU A N 1
ATOM 556 C CA . GLU A 1 72 ? -19.018 -1.239 8.929 1.00 93.94 72 GLU A CA 1
ATOM 557 C C . GLU A 1 72 ? -19.144 -2.757 8.750 1.00 93.94 72 GLU A C 1
ATOM 559 O O . GLU A 1 72 ? -19.614 -3.443 9.659 1.00 93.94 72 GLU A O 1
ATOM 564 N N . ASP A 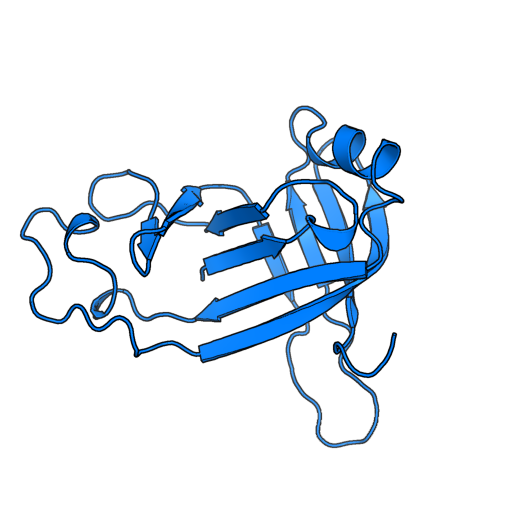1 73 ? -18.647 -3.285 7.630 1.00 92.00 73 ASP A N 1
ATOM 565 C CA . ASP A 1 73 ? -18.772 -4.704 7.288 1.00 92.00 73 ASP A CA 1
ATOM 566 C C . ASP A 1 73 ? -17.699 -5.593 7.945 1.00 92.00 73 ASP A C 1
ATOM 568 O O . ASP A 1 73 ? -17.940 -6.772 8.207 1.00 92.00 73 ASP A O 1
ATOM 572 N N . LEU A 1 74 ? -16.507 -5.048 8.224 1.00 92.56 74 LEU A N 1
ATOM 573 C CA . LEU A 1 74 ? -15.304 -5.825 8.562 1.00 92.56 74 LEU A CA 1
ATOM 574 C C . LEU A 1 74 ? -14.696 -5.431 9.918 1.00 92.56 74 LEU A C 1
ATOM 576 O O . LEU A 1 74 ? -13.477 -5.315 10.060 1.00 92.56 74 LEU A O 1
ATOM 580 N N . GLN A 1 75 ? -15.545 -5.217 10.927 1.00 88.56 75 GLN A N 1
ATOM 581 C CA . GLN A 1 75 ? -15.142 -4.989 12.325 1.00 88.56 75 GLN A CA 1
ATOM 582 C C . GLN A 1 75 ? -14.124 -3.843 12.492 1.00 88.56 75 GLN A C 1
ATOM 584 O O . GLN A 1 75 ? -13.089 -3.985 13.153 1.00 88.56 75 GLN A O 1
ATOM 589 N N . SER A 1 76 ? -14.386 -2.700 11.857 1.00 92.50 76 SER A N 1
ATOM 590 C CA . SER A 1 76 ? -13.481 -1.541 11.850 1.00 92.50 76 SER A CA 1
ATOM 591 C C . SER A 1 76 ? -12.058 -1.866 11.375 1.00 92.50 76 SER A C 1
ATOM 593 O O . SER A 1 76 ? -11.109 -1.165 11.730 1.00 92.50 76 SER A O 1
ATOM 595 N N . LEU A 1 77 ? -11.904 -2.927 10.577 1.00 94.94 77 LEU A N 1
ATOM 596 C CA . LEU A 1 77 ? -10.637 -3.419 10.028 1.00 94.94 77 LEU A CA 1
ATOM 597 C C . LEU A 1 77 ? -9.621 -3.867 11.084 1.00 94.94 77 LEU A C 1
ATOM 599 O O . LEU A 1 77 ? -8.446 -4.041 10.771 1.00 94.94 77 LEU A O 1
ATOM 603 N N . VAL A 1 78 ? -10.049 -4.077 12.331 1.00 95.31 78 VAL A N 1
ATOM 604 C CA . VAL A 1 78 ? -9.166 -4.568 13.394 1.00 95.31 78 VAL A CA 1
ATOM 605 C C . VAL A 1 78 ? -8.676 -5.977 13.046 1.00 95.31 78 VAL A C 1
ATOM 607 O O . VAL A 1 78 ? -9.437 -6.836 12.597 1.00 95.31 78 VAL A O 1
ATOM 610 N N . GLY A 1 79 ? -7.377 -6.208 13.226 1.00 94.44 79 GLY A N 1
ATOM 611 C CA . GLY A 1 79 ? -6.706 -7.448 12.839 1.00 94.44 79 GLY A CA 1
ATOM 612 C C . GLY A 1 79 ? -6.277 -7.504 11.369 1.00 94.44 79 GLY A C 1
ATOM 613 O O . GLY A 1 79 ? -5.643 -8.477 10.963 1.00 94.44 79 GLY A O 1
ATOM 614 N N . ALA A 1 80 ? -6.612 -6.503 10.545 1.00 96.50 80 ALA A N 1
ATOM 615 C CA . ALA A 1 80 ? -6.150 -6.448 9.161 1.00 96.50 80 ALA A CA 1
ATOM 616 C C . ALA A 1 80 ? -4.626 -6.349 9.116 1.00 96.50 80 ALA A C 1
ATOM 618 O O . ALA A 1 80 ? -4.014 -5.669 9.944 1.00 96.50 80 ALA A O 1
ATOM 619 N N . THR A 1 81 ? -4.001 -6.993 8.134 1.00 96.94 81 THR A N 1
ATOM 620 C CA . THR A 1 81 ? -2.550 -6.885 7.974 1.00 96.94 81 THR A CA 1
ATOM 621 C C . THR A 1 81 ? -2.201 -5.716 7.064 1.00 96.94 81 THR A C 1
ATOM 623 O O . THR A 1 81 ? -2.727 -5.597 5.963 1.00 96.94 81 THR A O 1
ATOM 626 N N . VAL A 1 82 ? -1.253 -4.888 7.495 1.00 97.31 82 VAL A N 1
ATOM 627 C CA . VAL A 1 82 ? -0.662 -3.816 6.693 1.00 97.31 82 VAL A CA 1
ATOM 628 C C . VAL A 1 82 ? 0.785 -4.177 6.388 1.00 97.31 82 VAL A C 1
ATOM 630 O O . VAL A 1 82 ? 1.598 -4.372 7.294 1.00 97.31 82 VAL A O 1
ATOM 633 N N . VAL A 1 83 ? 1.128 -4.246 5.107 1.00 96.94 83 VAL A N 1
ATOM 634 C CA . VAL A 1 83 ? 2.497 -4.458 4.639 1.00 96.94 83 VAL A CA 1
ATOM 635 C C . VAL A 1 83 ? 2.996 -3.179 3.984 1.00 96.94 83 VAL A C 1
ATOM 637 O O . VAL A 1 83 ? 2.406 -2.674 3.029 1.00 96.94 83 VAL A O 1
ATOM 640 N N . ARG A 1 84 ? 4.110 -2.659 4.493 1.00 96.31 84 ARG A N 1
ATOM 641 C CA . ARG A 1 84 ? 4.802 -1.487 3.962 1.00 96.31 84 ARG A CA 1
ATOM 642 C C . ARG A 1 84 ? 6.057 -1.946 3.237 1.00 96.31 84 ARG A C 1
ATOM 644 O O . ARG A 1 84 ? 6.952 -2.507 3.863 1.00 96.31 84 ARG A O 1
ATOM 651 N N . ARG A 1 85 ? 6.138 -1.676 1.937 1.00 97.00 85 ARG A N 1
ATOM 652 C CA . ARG A 1 85 ? 7.271 -2.042 1.079 1.00 97.00 85 ARG A CA 1
ATOM 653 C C . ARG A 1 85 ? 8.016 -0.806 0.597 1.00 97.00 85 ARG A C 1
ATOM 655 O O . ARG A 1 85 ? 7.453 0.102 -0.026 1.00 97.00 85 ARG A O 1
ATOM 662 N N . ARG A 1 86 ? 9.318 -0.793 0.861 1.00 95.81 86 ARG A N 1
ATOM 663 C CA . ARG A 1 86 ? 10.274 0.188 0.350 1.00 95.81 86 ARG A CA 1
ATOM 664 C C . ARG A 1 86 ? 11.062 -0.449 -0.780 1.00 95.81 86 ARG A C 1
ATOM 666 O O . ARG A 1 86 ? 11.833 -1.373 -0.550 1.00 95.81 86 ARG A O 1
ATOM 673 N N . VAL A 1 87 ? 10.876 0.094 -1.975 1.00 96.69 87 VAL A N 1
ATOM 674 C CA . VAL A 1 87 ? 11.531 -0.347 -3.206 1.00 96.69 87 VAL A CA 1
ATOM 675 C C . VAL A 1 87 ? 12.105 0.888 -3.886 1.00 96.69 87 VAL A C 1
ATOM 677 O O . VAL A 1 87 ? 11.435 1.923 -3.956 1.00 96.69 87 VAL A O 1
ATOM 680 N N . TYR A 1 88 ? 13.348 0.805 -4.359 1.00 96.81 88 TYR A N 1
ATOM 681 C CA . TYR A 1 88 ? 13.918 1.858 -5.197 1.00 96.81 88 TYR A CA 1
ATOM 682 C C . TYR A 1 88 ? 13.374 1.735 -6.616 1.00 96.81 88 TYR A C 1
ATOM 684 O O . TYR A 1 88 ? 13.326 0.634 -7.154 1.00 96.81 88 TYR A O 1
ATOM 692 N N . ALA A 1 89 ? 13.044 2.865 -7.247 1.00 96.00 89 ALA A N 1
ATOM 693 C CA . ALA A 1 89 ? 12.451 2.883 -8.584 1.00 96.00 89 ALA A CA 1
ATOM 694 C C . ALA A 1 89 ? 13.231 2.027 -9.600 1.00 96.00 89 ALA A C 1
ATOM 696 O O . ALA A 1 89 ? 12.621 1.244 -10.315 1.00 96.00 89 ALA A O 1
ATOM 697 N N . ARG A 1 90 ? 14.572 2.085 -9.590 1.00 97.06 90 ARG A N 1
ATOM 698 C CA . ARG A 1 90 ? 15.438 1.298 -10.491 1.00 97.06 90 ARG A CA 1
ATOM 699 C C . ARG A 1 90 ? 15.231 -0.218 -10.435 1.00 97.06 90 ARG A C 1
ATOM 701 O O . ARG A 1 90 ? 15.608 -0.891 -11.377 1.00 97.06 90 ARG A O 1
ATOM 708 N N . PHE A 1 91 ? 14.667 -0.757 -9.355 1.00 98.19 91 PHE A N 1
ATOM 709 C CA . PHE A 1 91 ? 14.427 -2.193 -9.224 1.00 98.19 91 PHE A CA 1
ATOM 710 C C . PHE A 1 91 ? 13.022 -2.606 -9.666 1.00 98.19 91 PHE A C 1
ATOM 712 O O . PHE A 1 91 ? 12.795 -3.792 -9.873 1.00 98.19 91 PHE A O 1
ATOM 719 N N . LEU A 1 92 ? 12.097 -1.654 -9.850 1.00 98.19 92 LEU A N 1
ATOM 720 C CA . LEU A 1 92 ? 10.711 -1.925 -10.240 1.00 98.19 92 LEU A CA 1
ATOM 721 C C . LEU A 1 92 ? 10.612 -2.676 -11.576 1.00 98.19 92 LEU A C 1
ATOM 723 O O . LEU A 1 92 ? 11.471 -2.549 -12.448 1.00 98.19 92 LEU A O 1
ATOM 727 N N . ASP A 1 93 ? 9.505 -3.389 -11.778 1.00 98.44 93 ASP A N 1
ATOM 728 C CA . ASP A 1 93 ? 9.220 -4.125 -13.008 1.00 98.44 93 ASP A CA 1
ATOM 729 C C . ASP A 1 93 ? 9.374 -3.245 -14.261 1.00 98.44 93 ASP A C 1
ATOM 731 O O . ASP A 1 93 ? 8.977 -2.075 -14.281 1.00 98.44 93 ASP A O 1
ATOM 735 N N . ALA A 1 94 ? 9.868 -3.834 -15.354 1.00 98.31 94 ALA A N 1
ATOM 736 C CA . ALA A 1 94 ? 10.102 -3.136 -16.621 1.00 98.31 94 ALA A CA 1
ATOM 737 C C . ALA A 1 94 ? 8.865 -2.416 -17.182 1.00 98.31 94 ALA A C 1
ATOM 739 O O . ALA A 1 94 ? 8.996 -1.397 -17.857 1.00 98.31 94 ALA A O 1
ATOM 740 N N . VAL A 1 95 ? 7.658 -2.903 -16.876 1.00 98.12 95 VAL A N 1
ATOM 741 C CA . VAL A 1 95 ? 6.402 -2.293 -17.334 1.00 98.12 95 VAL A CA 1
ATOM 742 C C . VAL A 1 95 ? 6.215 -0.854 -16.838 1.00 98.12 95 VAL A C 1
ATOM 744 O O . VAL A 1 95 ? 5.518 -0.088 -17.497 1.00 98.12 95 VAL A O 1
ATOM 747 N N . ASN A 1 96 ? 6.883 -0.451 -15.754 1.00 98.00 96 ASN A N 1
ATOM 748 C CA . ASN A 1 96 ? 6.784 0.903 -15.204 1.00 98.00 96 ASN A CA 1
ATOM 749 C C . ASN A 1 96 ? 7.457 1.988 -16.055 1.00 98.00 96 ASN A C 1
ATOM 751 O O . ASN A 1 96 ? 7.173 3.166 -15.850 1.00 98.00 96 ASN A O 1
ATOM 755 N N . PHE A 1 97 ? 8.328 1.605 -16.991 1.00 98.19 97 PHE A N 1
ATOM 756 C CA . PHE A 1 97 ? 9.214 2.512 -17.724 1.00 98.19 97 PHE A CA 1
ATOM 757 C C . PHE A 1 97 ? 8.939 2.447 -19.224 1.00 98.19 97 PHE A C 1
ATOM 759 O O . PHE A 1 97 ? 8.630 1.373 -19.758 1.00 98.19 97 PHE A O 1
ATOM 766 N N . VAL A 1 98 ? 9.024 3.579 -19.933 1.00 97.62 98 VAL A N 1
ATOM 767 C CA . VAL A 1 98 ? 8.742 3.624 -21.382 1.00 97.62 98 VAL A CA 1
ATOM 768 C C . VAL A 1 98 ? 9.741 2.762 -22.157 1.00 97.62 98 VAL A C 1
ATOM 770 O O . VAL A 1 98 ? 9.345 2.024 -23.057 1.00 97.62 98 VAL A O 1
ATOM 773 N N . ALA A 1 99 ? 11.014 2.792 -21.757 1.00 97.31 99 ALA A N 1
ATOM 774 C CA . ALA A 1 99 ? 12.095 2.020 -22.372 1.00 97.31 99 ALA A CA 1
ATOM 775 C C . ALA A 1 99 ? 12.280 0.603 -21.784 1.00 97.31 99 ALA A C 1
ATOM 777 O O . ALA A 1 99 ? 13.213 -0.103 -22.166 1.00 97.31 99 ALA A O 1
ATOM 778 N N . GLY A 1 100 ? 11.412 0.174 -20.862 1.00 97.44 100 GLY A N 1
ATOM 779 C CA . GLY A 1 100 ? 11.654 -1.008 -20.033 1.00 97.44 100 GLY A CA 1
ATOM 780 C C . GLY A 1 100 ? 12.671 -0.743 -18.917 1.00 97.44 100 GLY A C 1
ATOM 781 O O . GLY A 1 100 ? 13.115 0.387 -18.725 1.00 97.44 100 GLY A O 1
ATOM 782 N N . ASN A 1 101 ? 13.032 -1.787 -18.168 1.00 98.12 101 ASN A N 1
ATOM 783 C CA . ASN A 1 101 ? 14.000 -1.685 -17.078 1.00 98.12 101 ASN A CA 1
ATOM 784 C C . ASN A 1 101 ? 14.923 -2.916 -17.026 1.00 98.12 101 ASN A C 1
ATOM 786 O O . ASN A 1 101 ? 14.470 -3.982 -16.607 1.00 98.12 101 ASN A O 1
ATOM 790 N N . PRO A 1 102 ? 16.196 -2.800 -17.444 1.00 97.81 102 PRO A N 1
ATOM 791 C CA . PRO A 1 102 ? 17.167 -3.888 -17.339 1.00 97.81 102 PRO A CA 1
ATOM 792 C C . PRO A 1 102 ? 17.681 -4.107 -15.907 1.00 97.81 102 PRO A C 1
ATOM 794 O O . PRO A 1 102 ? 18.240 -5.163 -15.633 1.00 97.81 102 PRO A O 1
ATOM 797 N N . GLU A 1 103 ? 17.502 -3.136 -15.007 1.00 97.81 103 GLU A N 1
ATOM 798 C CA . GLU A 1 103 ? 17.882 -3.229 -13.591 1.00 97.81 103 GLU A CA 1
ATOM 799 C C . GLU A 1 103 ? 16.747 -3.784 -12.714 1.00 97.81 103 GLU A C 1
ATOM 801 O O . GLU A 1 103 ? 16.873 -3.802 -11.491 1.00 97.81 103 GLU A O 1
ATOM 806 N N . ALA A 1 104 ? 15.637 -4.229 -13.319 1.00 97.88 104 ALA A N 1
ATOM 807 C CA . ALA A 1 104 ? 14.518 -4.807 -12.588 1.00 97.88 104 ALA A CA 1
ATOM 808 C C . ALA A 1 104 ? 14.984 -6.013 -11.759 1.00 97.88 104 ALA A C 1
ATOM 810 O O . ALA A 1 104 ? 15.522 -6.980 -12.300 1.00 97.88 104 ALA A O 1
ATOM 811 N N . ASP A 1 105 ? 14.746 -5.956 -10.453 1.00 98.19 105 ASP A N 1
ATOM 812 C CA . ASP A 1 105 ? 15.160 -6.984 -9.505 1.00 98.19 105 ASP A CA 1
ATOM 813 C C . ASP A 1 105 ? 14.056 -7.152 -8.448 1.00 98.19 105 ASP A C 1
ATOM 815 O O . ASP A 1 105 ? 13.946 -6.316 -7.546 1.00 98.19 105 ASP A O 1
ATOM 819 N N . PRO A 1 106 ? 13.216 -8.203 -8.549 1.00 97.19 106 PRO A N 1
ATOM 820 C CA . PRO A 1 106 ? 12.072 -8.401 -7.662 1.00 97.19 106 PRO A CA 1
ATOM 821 C C . PRO A 1 106 ? 12.465 -8.748 -6.218 1.00 97.19 106 PRO A C 1
ATOM 823 O O . PRO A 1 106 ? 11.585 -8.770 -5.358 1.00 97.19 106 PRO A O 1
ATOM 826 N N . GLU A 1 107 ? 13.742 -9.026 -5.931 1.00 97.25 107 GLU A N 1
ATOM 827 C CA . GLU A 1 107 ? 14.223 -9.356 -4.582 1.00 97.25 107 GLU A CA 1
ATOM 828 C C . GLU A 1 107 ? 14.638 -8.109 -3.779 1.00 97.25 107 GLU A C 1
ATOM 830 O O . GLU A 1 107 ? 14.803 -8.175 -2.559 1.00 97.25 107 GLU A O 1
ATOM 835 N N . GLN A 1 108 ? 14.784 -6.950 -4.433 1.00 97.50 108 GLN A N 1
ATOM 836 C CA . GLN A 1 108 ? 15.270 -5.716 -3.804 1.00 97.50 108 GLN A CA 1
ATOM 837 C C . GLN A 1 108 ? 14.143 -4.921 -3.138 1.00 97.50 108 GLN A C 1
ATOM 839 O O . GLN A 1 108 ? 13.699 -3.881 -3.634 1.00 97.50 108 GLN A O 1
ATOM 844 N N . GLU A 1 109 ? 13.722 -5.372 -1.958 1.00 96.88 109 GLU A N 1
ATOM 845 C CA . GLU A 1 109 ? 12.777 -4.646 -1.111 1.00 96.88 109 GLU A CA 1
ATOM 846 C C . GLU A 1 109 ? 13.145 -4.672 0.376 1.00 96.88 109 GLU A C 1
ATOM 848 O O . GLU A 1 109 ? 13.801 -5.581 0.881 1.00 96.88 109 GLU A O 1
ATOM 853 N N . LEU A 1 110 ? 12.679 -3.656 1.101 1.00 95.81 110 LEU A N 1
ATOM 854 C CA . LEU A 1 110 ? 12.568 -3.699 2.555 1.00 95.81 110 LEU A CA 1
ATOM 855 C C . LEU A 1 110 ? 11.091 -3.712 2.926 1.00 95.81 110 LEU A C 1
ATOM 857 O O . LEU A 1 110 ? 10.353 -2.787 2.570 1.00 95.81 110 LEU A O 1
ATOM 861 N N . THR A 1 111 ? 10.688 -4.730 3.679 1.00 94.44 111 THR A N 1
ATOM 862 C CA . THR A 1 111 ? 9.285 -4.985 4.003 1.00 94.44 111 THR A CA 1
ATOM 863 C C . THR A 1 111 ? 9.063 -4.966 5.508 1.00 94.44 111 THR A C 1
ATOM 865 O O . THR A 1 111 ? 9.711 -5.704 6.245 1.00 94.44 111 THR A O 1
ATOM 868 N N . ASP A 1 112 ? 8.102 -4.156 5.950 1.00 92.94 112 ASP A N 1
ATOM 869 C CA . ASP A 1 112 ? 7.636 -4.090 7.335 1.00 92.94 112 ASP A CA 1
ATOM 870 C C . ASP A 1 112 ? 6.179 -4.589 7.391 1.00 92.94 112 ASP A C 1
ATOM 872 O O . ASP A 1 112 ? 5.347 -4.154 6.588 1.00 92.94 112 ASP A O 1
ATOM 876 N N . ARG A 1 113 ? 5.847 -5.491 8.325 1.00 94.44 113 ARG A N 1
ATOM 877 C CA . ARG A 1 113 ? 4.487 -6.037 8.493 1.00 94.44 113 ARG A CA 1
ATOM 878 C C . ARG A 1 113 ? 3.899 -5.616 9.836 1.00 94.44 113 ARG A C 1
ATOM 880 O O . ARG A 1 113 ? 4.552 -5.744 10.867 1.00 94.44 113 ARG A O 1
ATOM 887 N N . TRP A 1 114 ? 2.653 -5.170 9.795 1.00 95.44 114 TRP A N 1
ATOM 888 C CA . TRP A 1 114 ? 1.908 -4.635 10.925 1.00 95.44 114 TRP A CA 1
ATOM 889 C C . TRP A 1 114 ? 0.485 -5.174 10.931 1.00 95.44 114 TRP A C 1
ATOM 891 O O . TRP A 1 114 ? -0.010 -5.646 9.908 1.00 95.44 114 TRP A O 1
ATOM 901 N N . VAL A 1 115 ? -0.175 -5.067 12.074 1.00 95.88 115 VAL A N 1
ATOM 902 C CA . VAL A 1 115 ? -1.588 -5.403 12.239 1.00 95.88 115 VAL A CA 1
ATOM 903 C C . VAL A 1 115 ? -2.336 -4.153 12.676 1.00 95.88 115 VAL A C 1
ATOM 905 O O . VAL A 1 115 ? -1.819 -3.375 13.476 1.00 95.88 115 VAL A O 1
ATOM 908 N N . VAL A 1 116 ? -3.539 -3.938 12.149 1.00 96.69 116 VAL A N 1
ATOM 909 C CA . VAL A 1 116 ? -4.432 -2.879 12.627 1.00 96.69 116 VAL A CA 1
ATOM 910 C C . VAL A 1 116 ? -4.887 -3.227 14.040 1.00 96.69 116 VAL A C 1
ATOM 912 O O . VAL A 1 116 ? -5.656 -4.166 14.240 1.00 96.69 116 VAL A O 1
ATOM 915 N N . GLU A 1 117 ? -4.417 -2.459 15.017 1.00 95.94 117 GLU A N 1
ATOM 916 C CA . GLU A 1 117 ? -4.827 -2.582 16.418 1.00 95.94 117 GLU A CA 1
ATOM 917 C C . GLU A 1 117 ? -6.162 -1.868 16.636 1.00 95.94 117 GLU A C 1
ATOM 919 O O . GLU A 1 117 ? -7.072 -2.397 17.271 1.00 95.94 117 GLU A O 1
ATOM 924 N N . GLN A 1 118 ? -6.295 -0.663 16.075 1.00 95.94 118 GLN A N 1
ATOM 925 C CA . GLN A 1 118 ? -7.465 0.175 16.284 1.00 95.94 118 GLN A CA 1
ATOM 926 C C . GLN A 1 118 ? -7.658 1.174 15.140 1.00 95.94 118 GLN A C 1
ATOM 928 O O . GLN A 1 118 ? -6.705 1.782 14.657 1.00 95.94 118 GLN A O 1
ATOM 933 N N . MET A 1 119 ? -8.912 1.441 14.779 1.00 97.12 119 MET A N 1
ATOM 934 C CA . MET A 1 119 ? -9.276 2.645 14.030 1.00 97.12 119 MET A CA 1
ATOM 935 C C . MET A 1 119 ? -9.370 3.845 14.979 1.00 97.12 119 MET A C 1
ATOM 937 O O . MET A 1 119 ? -10.222 3.878 15.868 1.00 97.12 119 MET A O 1
ATOM 941 N N . SER A 1 120 ? -8.477 4.820 14.824 1.00 97.25 120 SER A N 1
ATOM 942 C CA . SER A 1 120 ? -8.395 5.986 15.713 1.00 97.25 120 SER A CA 1
ATOM 943 C C . SER A 1 120 ? -9.266 7.150 15.261 1.00 97.25 120 SER A C 1
ATOM 945 O O . SER A 1 120 ? -9.720 7.935 16.092 1.00 97.25 120 SER A O 1
ATOM 947 N N . LEU A 1 121 ? -9.502 7.276 13.955 1.00 97.38 121 LEU A N 1
ATOM 948 C CA . LEU A 1 121 ? -10.313 8.344 13.388 1.00 97.38 121 LEU A CA 1
ATOM 949 C C . LEU A 1 121 ? -10.994 7.865 12.111 1.00 97.38 121 LEU A C 1
ATOM 951 O O . LEU A 1 121 ? -10.354 7.263 11.255 1.00 97.38 121 LEU A O 1
ATOM 955 N N . LEU A 1 122 ? -12.267 8.211 11.949 1.00 97.56 122 LEU A N 1
ATOM 956 C CA . LEU A 1 122 ? -12.993 8.067 10.694 1.00 97.56 122 LEU A CA 1
ATOM 957 C C . LEU A 1 122 ? -13.743 9.366 10.414 1.00 97.56 122 LEU A C 1
ATOM 959 O O . LEU A 1 122 ? -14.551 9.820 11.223 1.00 97.56 122 LEU A O 1
ATOM 963 N N . THR A 1 123 ? -13.462 9.976 9.269 1.00 97.06 123 THR A N 1
ATOM 964 C CA . THR A 1 123 ? -14.157 11.166 8.769 1.00 97.06 123 THR A CA 1
ATOM 965 C C . THR A 1 123 ? -14.626 10.922 7.341 1.00 97.06 123 THR A C 1
ATOM 967 O O . THR A 1 123 ? -14.232 9.946 6.708 1.00 97.06 123 THR A O 1
ATOM 970 N N . ALA A 1 124 ? -15.412 11.844 6.786 1.00 95.06 124 ALA A N 1
ATOM 971 C CA . ALA A 1 124 ? -15.805 11.779 5.379 1.00 95.06 124 ALA A CA 1
ATOM 972 C C . ALA A 1 124 ? -14.618 11.856 4.394 1.00 95.06 124 ALA A C 1
ATOM 974 O O . ALA A 1 124 ? -14.782 11.497 3.235 1.00 95.06 124 ALA A O 1
ATOM 975 N N . MET A 1 125 ? -13.447 12.351 4.820 1.00 95.94 125 MET A N 1
ATOM 976 C CA . MET A 1 125 ? -12.293 12.593 3.940 1.00 95.94 125 MET A CA 1
ATOM 977 C C . MET A 1 125 ? -11.156 11.593 4.143 1.00 95.94 125 MET A C 1
ATOM 979 O O . MET A 1 125 ? -10.458 11.260 3.187 1.00 95.94 125 MET A O 1
ATOM 983 N N . THR A 1 126 ? -10.952 11.129 5.374 1.00 97.62 126 THR A N 1
ATOM 984 C CA . THR A 1 126 ? -9.848 10.238 5.751 1.00 97.62 126 THR A CA 1
ATOM 985 C C . THR A 1 126 ? -10.253 9.271 6.856 1.00 97.62 126 THR A C 1
ATOM 987 O O . THR A 1 126 ? -11.154 9.551 7.651 1.00 97.62 126 THR A O 1
ATOM 990 N N . ALA A 1 127 ? -9.536 8.154 6.927 1.00 97.81 127 ALA A N 1
ATOM 991 C CA . ALA A 1 127 ? -9.542 7.228 8.048 1.00 97.81 127 ALA A CA 1
ATOM 992 C C . ALA A 1 127 ? -8.110 7.032 8.556 1.00 97.81 127 ALA A C 1
ATOM 994 O O . ALA A 1 127 ? -7.187 6.926 7.749 1.00 97.81 127 ALA A O 1
ATOM 995 N N . SER A 1 128 ? -7.931 6.972 9.873 1.00 98.00 128 SER A N 1
ATOM 996 C CA . SER A 1 128 ? -6.641 6.736 10.520 1.00 98.00 128 SER A CA 1
ATOM 997 C C . SER A 1 128 ? -6.691 5.499 11.406 1.00 98.00 128 SER A C 1
ATOM 999 O O . SER A 1 128 ? -7.675 5.251 12.108 1.00 98.00 128 SER A O 1
ATOM 1001 N N . PHE A 1 129 ? -5.593 4.754 11.399 1.00 98.00 129 PHE A N 1
ATOM 1002 C CA . PHE A 1 129 ? -5.424 3.487 12.093 1.00 98.00 129 PHE A CA 1
ATOM 1003 C C . PHE A 1 129 ? -4.152 3.512 12.927 1.00 98.00 129 PHE A C 1
ATOM 1005 O O . PHE A 1 129 ? -3.106 3.951 12.451 1.00 98.00 129 PHE A O 1
ATOM 1012 N N . VAL A 1 130 ? -4.246 3.000 14.149 1.00 97.31 130 VAL A N 1
ATOM 1013 C CA . VAL A 1 130 ? -3.095 2.628 14.969 1.00 97.31 130 VAL A CA 1
ATOM 1014 C C . VAL A 1 130 ? -2.728 1.198 14.617 1.00 97.31 130 VAL A C 1
ATOM 1016 O O . VAL A 1 130 ? -3.587 0.312 14.579 1.00 97.31 130 VAL A O 1
ATOM 1019 N N . LEU A 1 131 ? -1.448 0.983 14.348 1.00 96.19 131 LEU A N 1
ATOM 1020 C CA . LEU A 1 131 ? -0.912 -0.324 14.020 1.00 96.19 131 LEU A CA 1
ATOM 1021 C C . LEU A 1 131 ? -0.054 -0.864 15.168 1.00 96.19 131 LEU A C 1
ATOM 1023 O O . LEU A 1 131 ? 0.555 -0.098 15.913 1.00 96.19 131 LEU A O 1
ATOM 1027 N N . ALA A 1 132 ? 0.040 -2.185 15.264 1.00 93.88 132 ALA A N 1
ATOM 1028 C CA . ALA A 1 132 ? 0.899 -2.895 16.204 1.00 93.88 132 ALA A 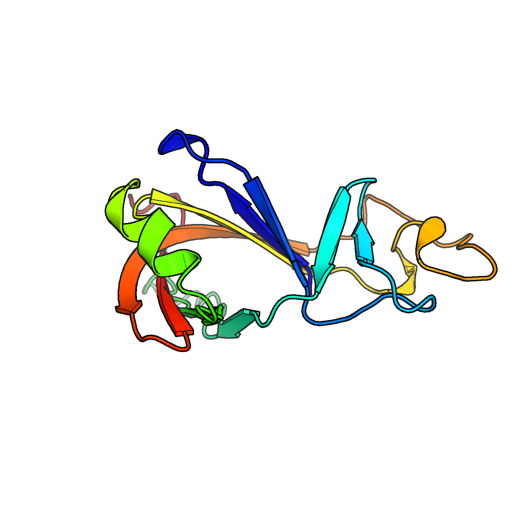CA 1
ATOM 1029 C C . ALA A 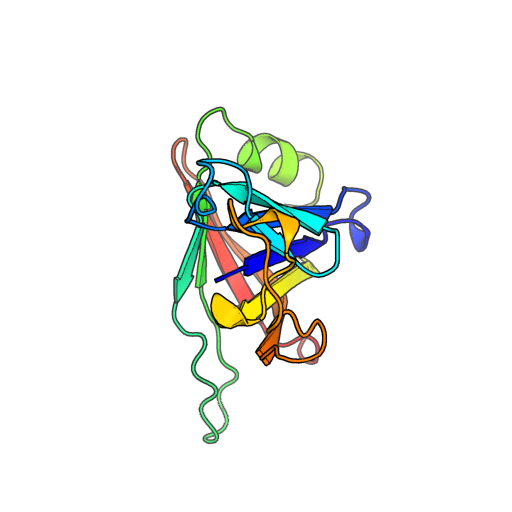1 132 ? 1.735 -3.960 15.487 1.00 93.88 132 ALA A C 1
ATOM 1031 O O . ALA A 1 132 ? 1.483 -4.308 14.325 1.00 93.88 132 ALA A O 1
ATOM 1032 N N . THR A 1 133 ? 2.760 -4.472 16.171 1.00 90.56 133 THR A N 1
ATOM 1033 C CA . THR A 1 133 ? 3.531 -5.592 15.628 1.00 90.56 133 THR A CA 1
ATOM 1034 C C . THR A 1 133 ? 2.688 -6.875 15.671 1.00 90.56 133 THR A C 1
ATOM 1036 O O . THR A 1 133 ? 1.901 -7.047 16.601 1.00 90.56 133 THR A O 1
ATOM 1039 N N . PRO A 1 134 ? 2.846 -7.813 14.717 1.00 84.50 134 PRO A N 1
ATOM 1040 C CA . PRO A 1 134 ? 2.009 -9.019 14.658 1.00 84.50 134 PRO A CA 1
ATOM 1041 C C . PRO A 1 134 ? 2.073 -9.930 15.896 1.00 84.50 134 PRO A C 1
ATOM 1043 O O . PRO A 1 134 ? 1.209 -10.775 16.078 1.00 84.50 134 PRO A O 1
ATOM 1046 N N . THR A 1 135 ? 3.106 -9.793 16.731 1.00 71.81 135 THR A N 1
ATOM 1047 C CA . THR A 1 135 ? 3.327 -10.610 17.937 1.00 71.81 135 THR A CA 1
ATOM 1048 C C . THR A 1 135 ? 2.552 -10.131 19.170 1.00 71.81 135 THR A C 1
ATOM 1050 O O . THR A 1 135 ? 2.660 -10.757 20.221 1.00 71.81 135 THR A O 1
ATOM 1053 N N . GLU A 1 136 ? 1.833 -9.009 19.081 1.00 59.00 136 GLU A N 1
ATOM 1054 C CA . GLU A 1 136 ? 1.150 -8.368 20.219 1.00 59.00 136 GLU A CA 1
ATOM 1055 C C . GLU A 1 136 ? -0.374 -8.564 20.248 1.00 59.00 136 GLU A C 1
ATOM 1057 O O . GLU A 1 136 ? -1.021 -8.095 21.184 1.00 59.00 136 GLU A O 1
ATOM 1062 N N . THR A 1 137 ? -0.942 -9.247 19.257 1.00 49.88 137 THR A N 1
ATOM 1063 C CA . THR A 1 137 ? -2.385 -9.523 19.115 1.00 49.88 137 THR A CA 1
ATOM 1064 C C . THR A 1 137 ? -2.680 -11.003 19.258 1.00 49.88 137 THR A C 1
ATOM 1066 O O . THR A 1 137 ? -3.625 -11.342 20.002 1.00 49.88 137 THR A O 1
#

Sequence (137 aa):
MLWEIDLTVQGGERYFFCNELNEKGEPVTWQGRKYEAYPIEGSGFEMNGKGSSARPSLTVSNLFGLVTGMAEDLQSLVGATVVRRRVYARFLDAVNFVAGNPEADPEQELTDRWVVEQMSLLTAMTASFVLATPTET